Protein AF-A0A8T9BJY7-F1 (afdb_monomer_lite)

Secondary structure (DSSP, 8-state):
-TTTTTS----SSSGGGTTHHHHHHHHHHTSPP---TTS-HHHHHHHHHHHHHHHHHHGGG---STT--SS--TTHHHHHHHHHHHHHHHHHHT----TTHHHHTT-

InterPro domains:
  IPR001694 NADH:ubiquinone oxidoreductase, subunit 1/F420H2 oxidoreductase subunit H [PF00146] (1-92)
  IPR001694 NADH:ubiquinone oxidoreductase, subunit 1/F420H2 oxidoreductase subunit H [PTHR11432] (1-92)
  IPR018086 NADH:ubiquinone oxidoreductase, subunit 1, conserved site [PS00667] (17-32)

Sequence (107 aa):
MASMQRRLGPNIVGYYGLLQAFADALKLLLKEYISPTQANLALFFLGPIITLIFSLLGYLVVPYGPGLALSDFNLGILYMLAVSSLATYGSIAETNRPPFDLAEAID

Foldseek 3Di:
DQVVVVHQDDCPQPHRCPCVVVVVVVVVVPDDDDDDPQDDPVLQVQLVVLLVVLVVVLQQLDAPDDVRHNDDDPPSVVVNVVSVVSSLVSLVSNDPDPPVVVVVSVD

Radius of gyration: 18.95 Å; chains: 1; bounding box: 33×39×45 Å

Organism: NCBI:txid1316785

pLDDT: mean 78.93, std 11.58, range [40.72, 92.31]

Structure (mmCIF, N/CA/C/O backbone):
data_AF-A0A8T9BJY7-F1
#
_entry.id   AF-A0A8T9BJY7-F1
#
loop_
_atom_site.group_PDB
_atom_site.id
_atom_site.type_symbol
_atom_site.label_atom_id
_atom_site.label_alt_id
_atom_site.label_comp_id
_atom_site.label_asym_id
_atom_site.label_entity_id
_atom_site.label_seq_id
_atom_site.pdbx_PDB_ins_code
_atom_site.Cartn_x
_atom_site.Cartn_y
_atom_site.Cartn_z
_atom_site.occupancy
_atom_site.B_iso_or_equiv
_atom_site.auth_seq_id
_atom_site.auth_comp_id
_atom_site.auth_asym_id
_atom_site.auth_atom_id
_atom_site.pdbx_PDB_model_num
ATOM 1 N N . MET A 1 1 ? 10.208 -16.276 9.076 1.00 80.56 1 MET A N 1
ATOM 2 C CA . MET A 1 1 ? 9.958 -16.119 10.531 1.00 80.56 1 MET A CA 1
ATOM 3 C C . MET A 1 1 ? 9.701 -17.459 11.226 1.00 80.56 1 MET A C 1
ATOM 5 O O . MET A 1 1 ? 10.480 -17.821 12.094 1.00 80.56 1 MET A O 1
ATOM 9 N N . ALA A 1 2 ? 8.678 -18.233 10.840 1.00 82.75 2 ALA A N 1
ATOM 10 C CA . ALA A 1 2 ? 8.339 -19.500 11.510 1.00 82.75 2 ALA A CA 1
ATOM 11 C C . ALA A 1 2 ? 9.460 -20.567 11.466 1.00 82.75 2 ALA A C 1
ATOM 13 O O . ALA A 1 2 ? 9.782 -21.161 12.494 1.00 82.75 2 ALA A O 1
ATOM 14 N N . SER A 1 3 ? 10.132 -20.722 10.318 1.00 85.56 3 SER A N 1
ATOM 15 C CA . SER A 1 3 ? 11.259 -21.654 10.145 1.00 85.56 3 SER A CA 1
ATOM 16 C C . SER A 1 3 ? 12.446 -21.359 11.070 1.00 85.56 3 SER A C 1
ATOM 18 O O . SER A 1 3 ? 13.018 -22.281 11.643 1.00 85.56 3 SER A O 1
ATOM 20 N N . MET A 1 4 ? 12.771 -20.077 11.284 1.00 89.44 4 MET A N 1
ATOM 21 C CA . MET A 1 4 ? 13.831 -19.643 12.207 1.00 89.44 4 MET A CA 1
ATOM 22 C C . MET A 1 4 ? 13.509 -19.992 13.666 1.00 89.44 4 MET A C 1
ATOM 24 O O . MET A 1 4 ? 14.404 -20.300 14.443 1.00 89.44 4 MET A O 1
ATOM 28 N N . GLN A 1 5 ? 12.224 -20.001 14.027 1.00 91.12 5 GLN A N 1
ATOM 29 C CA . GLN A 1 5 ? 11.735 -20.341 15.367 1.00 91.12 5 GLN A CA 1
ATOM 30 C C . GLN A 1 5 ? 11.467 -21.848 15.542 1.00 91.12 5 GLN A C 1
ATOM 32 O O . GLN A 1 5 ? 10.892 -22.246 16.551 1.00 91.12 5 GLN A O 1
ATOM 37 N N . ARG A 1 6 ? 11.839 -22.688 14.560 1.00 87.06 6 ARG A N 1
ATOM 38 C CA . ARG A 1 6 ? 11.524 -24.129 14.517 1.00 87.06 6 ARG A CA 1
ATOM 39 C C . ARG A 1 6 ? 10.035 -24.450 14.738 1.00 87.06 6 ARG A C 1
ATOM 41 O O . ARG A 1 6 ? 9.705 -25.499 15.285 1.00 87.06 6 ARG A O 1
ATOM 48 N N . ARG A 1 7 ? 9.127 -23.576 14.289 1.00 89.19 7 ARG A N 1
ATOM 49 C CA . ARG A 1 7 ? 7.683 -23.861 14.243 1.00 89.19 7 ARG A CA 1
ATOM 50 C C . ARG A 1 7 ? 7.191 -23.889 12.805 1.00 89.19 7 ARG A C 1
ATOM 52 O O . ARG A 1 7 ? 7.719 -23.183 11.946 1.00 89.19 7 ARG A O 1
ATOM 59 N N . LEU A 1 8 ? 6.164 -24.691 12.541 1.00 81.12 8 LEU A N 1
ATOM 60 C CA . LEU A 1 8 ? 5.487 -24.623 11.252 1.00 81.12 8 LEU A CA 1
ATOM 61 C C . LEU A 1 8 ? 4.741 -23.289 11.144 1.00 81.12 8 LEU A C 1
ATOM 63 O O . LEU A 1 8 ? 4.134 -22.818 12.108 1.00 81.12 8 LEU A O 1
ATOM 67 N N . GLY A 1 9 ? 4.845 -22.661 9.972 1.00 84.44 9 GLY A N 1
ATOM 68 C CA . GLY A 1 9 ? 4.025 -21.506 9.621 1.00 84.44 9 GLY A CA 1
ATOM 69 C C . GLY A 1 9 ? 2.557 -21.906 9.433 1.00 84.44 9 GLY A C 1
ATOM 70 O O . GLY A 1 9 ? 2.205 -23.073 9.621 1.00 84.44 9 GLY A O 1
ATOM 71 N N . PRO A 1 10 ? 1.688 -20.957 9.058 1.00 83.12 10 PRO A N 1
ATOM 72 C CA . PRO A 1 10 ? 0.286 -21.250 8.780 1.00 83.12 10 PRO A CA 1
ATOM 73 C C . PRO A 1 10 ? 0.177 -22.397 7.765 1.00 83.12 10 PRO A C 1
ATOM 75 O O . PRO A 1 10 ? 0.674 -22.271 6.655 1.00 83.12 10 PRO A O 1
ATOM 78 N N . ASN A 1 11 ? -0.425 -23.524 8.153 1.00 83.81 11 ASN A N 1
ATOM 79 C CA . ASN A 1 11 ? -0.557 -24.718 7.297 1.00 83.81 11 ASN A CA 1
ATOM 80 C C . ASN A 1 11 ? -2.008 -25.227 7.204 1.00 83.81 11 ASN A C 1
ATOM 82 O O . ASN A 1 11 ? -2.265 -26.290 6.654 1.00 83.81 11 ASN A O 1
ATOM 86 N N . ILE A 1 12 ? -2.958 -24.494 7.795 1.00 81.38 12 ILE A N 1
ATOM 87 C CA . ILE A 1 12 ? -4.360 -24.923 7.931 1.00 81.38 12 ILE A CA 1
ATOM 88 C C . ILE A 1 12 ? -5.261 -24.204 6.916 1.00 81.38 12 ILE A C 1
ATOM 90 O O . ILE A 1 12 ? -6.223 -24.781 6.418 1.00 81.38 12 ILE A O 1
ATOM 94 N N . VAL A 1 13 ? -4.959 -22.945 6.582 1.00 77.12 13 VAL A N 1
ATOM 95 C CA . VAL A 1 13 ? -5.797 -22.137 5.688 1.00 77.12 13 VAL A CA 1
ATOM 96 C C . VAL A 1 13 ? -5.377 -22.348 4.228 1.00 77.12 13 VAL A C 1
ATOM 98 O O . VAL A 1 13 ? -4.496 -21.664 3.707 1.00 77.12 13 VAL A O 1
ATOM 101 N N . GLY A 1 14 ? -6.010 -23.320 3.566 1.00 81.19 14 GLY A N 1
ATOM 102 C CA . GLY A 1 14 ? -5.732 -23.701 2.174 1.00 81.19 14 GLY A CA 1
ATOM 103 C C . GLY A 1 14 ? -4.541 -24.654 2.009 1.00 81.19 14 GLY A C 1
ATOM 104 O O . GLY A 1 14 ? -3.985 -25.151 2.985 1.00 81.19 14 GLY A O 1
ATOM 105 N N . TYR A 1 15 ? -4.131 -24.907 0.761 1.00 81.06 15 TYR A N 1
ATOM 106 C CA . TYR A 1 15 ? -2.971 -25.757 0.462 1.00 81.06 15 TYR A CA 1
ATOM 107 C C . TYR A 1 15 ? -1.677 -25.059 0.912 1.00 81.06 15 TYR A C 1
ATOM 109 O O . TYR A 1 15 ? -1.358 -23.977 0.421 1.00 81.06 15 TYR A O 1
ATOM 117 N N . TYR A 1 16 ? -0.974 -25.642 1.891 1.00 81.00 16 TYR A N 1
ATOM 118 C CA . TYR A 1 16 ? 0.227 -25.080 2.534 1.00 81.00 16 TYR A CA 1
ATOM 119 C C . TYR A 1 16 ? 0.081 -23.652 3.094 1.00 81.00 16 TYR A C 1
ATOM 121 O O . TYR A 1 16 ? 1.061 -22.914 3.181 1.00 81.00 16 TYR A O 1
ATOM 129 N N . GLY A 1 17 ? -1.133 -23.230 3.466 1.00 83.31 17 GLY A N 1
ATOM 130 C CA . GLY A 1 17 ? -1.346 -21.896 4.041 1.00 83.31 17 GLY A CA 1
ATOM 131 C C . GLY A 1 17 ? -1.345 -20.736 3.042 1.00 83.31 17 GLY A C 1
ATOM 132 O O . GLY A 1 17 ? -1.375 -19.582 3.466 1.00 83.31 17 GLY A O 1
ATOM 133 N N . LEU A 1 18 ? -1.331 -20.998 1.729 1.00 85.25 18 LEU A N 1
ATOM 134 C CA . LEU A 1 18 ? -1.299 -19.946 0.698 1.00 85.25 18 LEU A CA 1
ATOM 135 C C . LEU A 1 18 ? -2.502 -18.994 0.771 1.00 85.25 18 LEU A C 1
ATOM 137 O O . LEU A 1 18 ? -2.392 -17.818 0.433 1.00 85.25 18 LEU A O 1
ATOM 141 N N . LEU A 1 19 ? -3.649 -19.484 1.247 1.00 89.31 19 LEU A N 1
ATOM 142 C CA . LEU A 1 19 ? -4.872 -18.688 1.354 1.00 89.31 19 LEU A CA 1
ATOM 143 C C . LEU A 1 19 ? -4.926 -17.833 2.629 1.00 89.31 19 LEU A C 1
ATOM 145 O O . LEU A 1 19 ? -5.890 -17.095 2.828 1.00 89.31 19 LEU A O 1
ATOM 149 N N . GLN A 1 20 ? -3.903 -17.892 3.486 1.00 90.12 20 GLN A N 1
ATOM 150 C CA . GLN A 1 20 ? -3.882 -17.177 4.762 1.00 90.12 20 GLN A CA 1
ATOM 151 C C . GLN A 1 20 ? -3.995 -15.654 4.596 1.00 90.12 20 GLN A C 1
ATOM 153 O O . GLN A 1 20 ? -4.720 -15.023 5.361 1.00 90.12 20 GLN A O 1
ATOM 158 N N . ALA A 1 21 ? -3.321 -15.069 3.598 1.00 88.44 21 ALA A N 1
ATOM 159 C CA . ALA A 1 21 ? -3.376 -13.626 3.341 1.00 88.44 21 ALA A CA 1
ATOM 160 C C . ALA A 1 21 ? -4.792 -13.168 2.952 1.00 88.44 21 ALA A C 1
ATOM 162 O O . ALA A 1 21 ? -5.282 -12.154 3.444 1.00 88.44 21 ALA A O 1
ATOM 163 N N . PHE A 1 22 ? -5.484 -13.959 2.127 1.00 88.62 22 PHE A N 1
ATOM 164 C CA . PHE A 1 22 ? -6.869 -13.687 1.742 1.00 88.62 22 PHE A CA 1
ATOM 165 C C . PHE A 1 22 ? -7.834 -13.851 2.918 1.00 88.62 22 PHE A C 1
ATOM 167 O O . PHE A 1 22 ? -8.742 -13.041 3.080 1.00 88.62 22 PHE A O 1
ATOM 174 N N . ALA A 1 23 ? -7.631 -14.870 3.757 1.00 90.12 23 ALA A N 1
ATOM 175 C CA . ALA A 1 23 ? -8.462 -15.093 4.934 1.00 90.12 23 ALA A CA 1
ATOM 176 C C . ALA A 1 23 ? -8.336 -13.961 5.965 1.00 90.12 23 ALA A C 1
ATOM 178 O O . ALA A 1 23 ? -9.339 -13.572 6.559 1.00 90.12 23 ALA A O 1
ATOM 179 N N . ASP A 1 24 ? -7.133 -13.414 6.163 1.00 90.19 24 ASP A N 1
ATOM 180 C CA . ASP A 1 24 ? -6.928 -12.286 7.075 1.00 90.19 24 ASP A CA 1
ATOM 181 C C . ASP A 1 24 ? -7.533 -10.989 6.517 1.00 90.19 24 ASP A C 1
ATOM 183 O O . ASP A 1 24 ? -8.270 -10.301 7.219 1.00 90.19 24 ASP A O 1
ATOM 187 N N . ALA A 1 25 ? -7.346 -10.714 5.221 1.00 90.25 25 ALA A N 1
ATOM 188 C CA . ALA A 1 25 ? -7.989 -9.578 4.560 1.00 90.25 25 ALA A CA 1
ATOM 189 C C . ALA A 1 25 ? -9.523 -9.651 4.658 1.00 90.25 25 ALA A C 1
ATOM 191 O O . ALA A 1 25 ? -10.172 -8.687 5.061 1.00 90.25 25 ALA A O 1
ATOM 192 N N . LEU A 1 26 ? -10.113 -10.813 4.360 1.00 92.31 26 LEU A N 1
ATOM 193 C CA . LEU A 1 26 ? -11.559 -11.024 4.452 1.00 92.31 26 LEU A CA 1
ATOM 194 C C . LEU A 1 26 ? -12.057 -10.875 5.895 1.00 92.31 26 LEU A C 1
ATOM 196 O O . LEU A 1 26 ? -13.096 -10.262 6.133 1.00 92.31 26 LEU A O 1
ATOM 200 N N . LYS A 1 27 ? -11.297 -11.376 6.873 1.00 90.50 27 LYS A N 1
ATOM 201 C CA . LYS A 1 27 ? -11.607 -11.205 8.295 1.00 90.50 27 LYS A CA 1
ATOM 202 C C . LYS A 1 27 ? -11.614 -9.731 8.707 1.00 90.50 27 LYS A C 1
ATOM 204 O O . LYS A 1 27 ? -12.485 -9.343 9.483 1.00 90.50 27 LYS A O 1
ATOM 209 N N . LEU A 1 28 ? -10.673 -8.926 8.214 1.00 89.75 28 LEU A N 1
ATOM 210 C CA . LEU A 1 28 ? -10.625 -7.488 8.492 1.00 89.75 28 LEU A CA 1
ATOM 211 C C . LEU A 1 28 ? -11.781 -6.734 7.825 1.00 89.75 28 LEU A C 1
ATOM 213 O O . LEU A 1 28 ? -12.342 -5.841 8.448 1.00 89.75 28 LEU A O 1
ATOM 217 N N . LEU A 1 29 ? -12.193 -7.126 6.616 1.00 88.06 29 LEU A N 1
ATOM 218 C CA . LEU A 1 29 ? -13.347 -6.525 5.931 1.00 88.06 29 LEU A CA 1
ATOM 219 C C . LEU A 1 29 ? -14.684 -6.825 6.623 1.00 88.06 29 LEU A C 1
ATOM 221 O O . LEU A 1 29 ? -15.587 -5.995 6.599 1.00 88.06 29 LEU A O 1
ATOM 225 N N . LEU A 1 30 ? -14.815 -8.004 7.237 1.00 92.12 30 LEU A N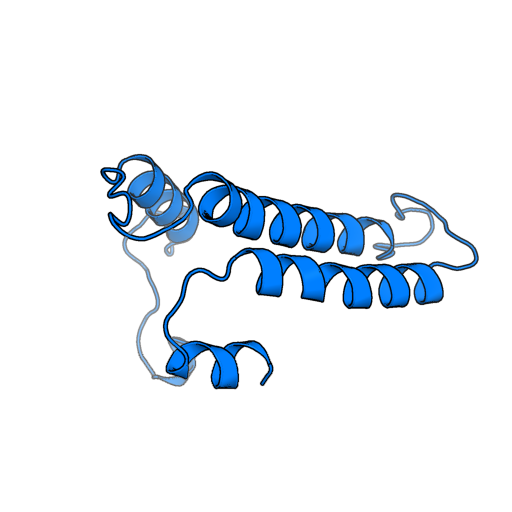 1
ATOM 226 C CA . LEU A 1 30 ? -16.006 -8.394 8.001 1.00 92.12 30 LEU A CA 1
ATOM 227 C C . LEU A 1 30 ? -16.013 -7.856 9.438 1.00 92.12 30 LEU A C 1
ATOM 229 O O . LEU A 1 30 ? -17.015 -7.993 10.141 1.00 92.12 30 LEU A O 1
ATOM 233 N N . LYS A 1 31 ? -14.892 -7.308 9.913 1.00 89.12 31 LYS A N 1
ATOM 234 C CA . LYS A 1 31 ? -14.766 -6.802 11.278 1.00 89.12 31 LYS A CA 1
ATOM 235 C C . LYS A 1 31 ? -15.615 -5.540 11.433 1.00 89.12 31 LYS A C 1
ATOM 237 O O . LYS A 1 31 ? -15.558 -4.640 10.602 1.00 89.12 31 LYS A O 1
ATOM 242 N N . GLU A 1 32 ? -16.362 -5.460 12.532 1.00 81.56 32 GLU A N 1
ATOM 243 C CA . GLU A 1 32 ? -17.103 -4.249 12.883 1.00 81.56 32 GLU A CA 1
ATOM 244 C C . GLU A 1 32 ? -16.162 -3.048 13.000 1.00 81.56 32 GLU A C 1
ATOM 246 O O . GLU A 1 32 ? -15.117 -3.104 13.659 1.00 81.56 32 GLU A O 1
ATOM 251 N N . TYR A 1 33 ? -16.554 -1.955 12.351 1.00 75.44 33 TYR A N 1
ATOM 252 C CA . TYR A 1 33 ? -15.831 -0.699 12.406 1.00 75.44 33 TYR A CA 1
ATOM 253 C C . TYR A 1 33 ? -16.097 -0.003 13.744 1.00 75.44 33 TYR A C 1
ATOM 255 O O . TYR A 1 33 ? -17.229 0.375 14.045 1.00 75.44 33 TYR A O 1
ATOM 263 N N . ILE A 1 34 ? -15.044 0.188 14.538 1.00 73.44 34 ILE A N 1
ATOM 264 C CA . ILE A 1 34 ? -15.102 0.918 15.805 1.00 73.44 34 ILE A CA 1
ATOM 265 C C . ILE A 1 34 ? -14.388 2.251 15.594 1.00 73.44 34 ILE A C 1
ATOM 267 O O . ILE A 1 34 ? -13.162 2.297 15.492 1.00 73.44 34 ILE A O 1
ATOM 271 N N . SER A 1 35 ? -15.155 3.339 15.510 1.00 67.44 35 SER A N 1
ATOM 272 C CA . SER A 1 35 ? -14.593 4.684 15.397 1.00 67.44 35 SER A CA 1
ATOM 273 C C . SER A 1 35 ? -14.050 5.176 16.743 1.00 67.44 35 SER A C 1
ATOM 275 O O . SER A 1 35 ? -14.774 5.107 17.741 1.00 67.44 35 SER A O 1
ATOM 277 N N . PRO A 1 36 ? -12.842 5.755 16.790 1.00 66.31 36 PRO A N 1
ATOM 278 C CA . PRO A 1 36 ? -12.353 6.447 17.979 1.00 66.31 36 PRO A CA 1
ATOM 279 C C . PRO A 1 36 ? -13.179 7.713 18.272 1.00 66.31 36 PRO A C 1
ATOM 281 O O . PRO A 1 36 ? -13.320 8.591 17.426 1.00 66.31 36 PRO A O 1
ATOM 284 N N . THR A 1 37 ? -13.695 7.836 19.498 1.00 61.53 37 THR A N 1
ATOM 285 C CA . THR A 1 37 ? -14.603 8.915 19.945 1.00 61.53 37 THR A CA 1
ATOM 286 C C . THR A 1 37 ? -13.948 10.298 20.071 1.00 61.53 37 THR A C 1
ATOM 288 O O . THR A 1 37 ? -14.649 11.292 20.219 1.00 61.53 37 THR A O 1
ATOM 291 N N . GLN A 1 38 ? -12.614 10.369 20.045 1.00 60.53 38 GLN A N 1
ATOM 292 C CA . GLN A 1 38 ? -11.811 11.583 20.272 1.00 60.53 38 GLN A CA 1
ATOM 293 C C . GLN A 1 38 ? -10.978 11.995 19.043 1.00 60.53 38 GLN A C 1
ATOM 295 O O . GLN A 1 38 ? -10.190 12.931 19.133 1.00 60.53 38 GLN A O 1
ATOM 300 N N . ALA A 1 39 ? -11.132 11.321 17.895 1.00 63.16 39 ALA A N 1
ATOM 301 C CA . ALA A 1 39 ? -10.316 11.587 16.712 1.00 63.16 39 ALA A CA 1
ATOM 302 C C . ALA A 1 39 ? -11.114 12.206 15.556 1.00 63.16 39 ALA A C 1
ATOM 304 O O . ALA A 1 39 ? -12.293 11.933 15.342 1.00 63.16 39 ALA A O 1
ATOM 305 N N . ASN A 1 40 ? -10.418 13.004 14.750 1.00 69.38 40 ASN A N 1
ATOM 306 C CA . ASN A 1 40 ? -10.879 13.464 13.450 1.00 69.38 40 ASN A CA 1
ATOM 307 C C . ASN A 1 40 ? -10.932 12.279 12.472 1.00 69.38 40 ASN A C 1
ATOM 309 O O . ASN A 1 40 ? -9.897 11.796 12.005 1.00 69.38 40 ASN A O 1
ATOM 313 N N . LEU A 1 41 ? -12.153 11.847 12.148 1.00 71.81 41 LEU A N 1
ATOM 314 C CA . LEU A 1 41 ? -12.420 10.718 11.255 1.00 71.81 41 LEU A CA 1
ATOM 315 C C . LEU A 1 41 ? -11.819 10.912 9.856 1.00 71.81 41 LEU A C 1
ATOM 317 O O . LEU A 1 41 ? -11.370 9.940 9.256 1.00 71.81 41 LEU A O 1
ATOM 321 N N . ALA A 1 42 ? -11.762 12.145 9.341 1.00 75.12 42 ALA A N 1
ATOM 322 C CA . ALA A 1 42 ? -11.254 12.400 7.994 1.00 75.12 42 ALA A CA 1
ATOM 323 C C . ALA A 1 42 ? -9.755 12.081 7.876 1.00 75.12 42 ALA A C 1
ATOM 325 O O . ALA A 1 42 ? -9.339 11.413 6.935 1.00 75.12 42 ALA A O 1
ATOM 326 N N . LEU A 1 43 ? -8.953 12.509 8.854 1.00 73.81 43 LEU A N 1
ATOM 327 C CA . LEU A 1 43 ? -7.507 12.257 8.877 1.00 73.81 43 LEU A CA 1
ATOM 328 C C . LEU A 1 43 ? -7.190 10.778 9.135 1.00 73.81 43 LEU A C 1
ATOM 330 O O . LEU A 1 43 ? -6.306 10.217 8.495 1.00 73.81 43 LEU A O 1
ATOM 334 N N . PHE A 1 44 ? -7.978 10.125 9.995 1.00 75.69 44 PHE A N 1
ATOM 335 C CA . PHE A 1 44 ? -7.827 8.701 10.295 1.00 75.69 44 PHE A CA 1
ATOM 336 C C . PHE A 1 44 ? -8.023 7.804 9.061 1.00 75.69 44 PHE A C 1
ATOM 338 O O . PHE A 1 44 ? -7.300 6.827 8.894 1.00 75.69 44 PHE A O 1
ATOM 345 N N . PHE A 1 45 ? -8.969 8.137 8.178 1.00 79.06 45 PHE A N 1
ATOM 346 C CA . PHE A 1 45 ? -9.159 7.399 6.925 1.00 79.06 45 PHE A CA 1
ATOM 347 C C . PHE A 1 45 ? -8.182 7.821 5.824 1.00 79.06 45 PHE A C 1
ATOM 349 O O . PHE A 1 45 ? -7.744 6.976 5.046 1.00 79.06 45 PHE A O 1
ATOM 356 N N . LEU A 1 46 ? -7.834 9.109 5.741 1.00 81.44 46 LEU A N 1
ATOM 357 C CA . LEU A 1 46 ? -6.932 9.606 4.701 1.00 81.44 46 LEU A CA 1
ATOM 358 C C . LEU A 1 46 ? -5.484 9.155 4.898 1.00 81.44 46 LEU A C 1
ATOM 360 O O . LEU A 1 46 ? -4.825 8.877 3.899 1.00 81.44 46 LEU A O 1
ATOM 364 N N . GLY A 1 47 ? -4.998 9.037 6.137 1.00 82.06 47 GLY A N 1
ATOM 365 C CA . GLY A 1 47 ? -3.625 8.600 6.424 1.00 82.06 47 GLY A CA 1
ATOM 366 C C . GLY A 1 47 ? -3.250 7.290 5.710 1.00 82.06 47 GLY A C 1
ATOM 367 O O . GLY A 1 47 ? -2.373 7.311 4.840 1.00 82.06 47 GLY A O 1
ATOM 368 N N . PRO A 1 48 ? -3.968 6.177 5.963 1.00 83.88 48 PRO A N 1
ATOM 369 C CA . PRO A 1 48 ? -3.702 4.887 5.321 1.00 83.88 48 PRO A CA 1
ATOM 370 C C . PRO A 1 48 ? -3.879 4.891 3.795 1.00 83.88 48 PRO A C 1
ATOM 372 O O . PRO A 1 48 ? -3.222 4.130 3.087 1.00 83.88 48 PRO A O 1
ATOM 375 N N . ILE A 1 49 ? -4.764 5.740 3.260 1.00 87.56 49 ILE A N 1
ATOM 376 C CA . ILE A 1 49 ? -4.974 5.861 1.809 1.00 87.56 49 ILE A CA 1
ATOM 377 C C . ILE A 1 49 ? -3.758 6.523 1.154 1.00 87.56 49 ILE A C 1
ATOM 379 O O . ILE A 1 49 ? -3.268 6.051 0.128 1.00 87.56 49 ILE A O 1
ATOM 383 N N . ILE A 1 50 ? -3.259 7.607 1.749 1.00 87.12 50 ILE A N 1
ATOM 384 C CA . ILE A 1 5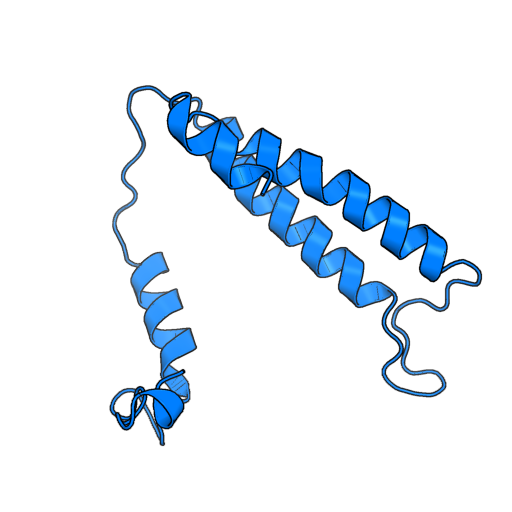0 ? -2.131 8.373 1.214 1.00 87.12 50 ILE A CA 1
ATOM 385 C C . ILE A 1 50 ? -0.856 7.520 1.214 1.00 87.12 50 ILE A C 1
ATOM 387 O O . ILE A 1 50 ? -0.159 7.465 0.198 1.00 87.12 50 ILE A O 1
ATOM 391 N N . THR A 1 51 ? -0.567 6.807 2.307 1.00 87.12 51 THR A N 1
ATOM 392 C CA . THR A 1 51 ? 0.617 5.932 2.397 1.00 87.12 51 THR A CA 1
ATOM 393 C C . THR A 1 51 ? 0.574 4.796 1.372 1.00 87.12 51 THR A C 1
ATOM 395 O O . THR A 1 51 ? 1.584 4.508 0.723 1.00 87.12 51 THR A O 1
ATOM 398 N N . LEU A 1 52 ? -0.602 4.203 1.148 1.00 89.44 52 LEU A N 1
ATOM 399 C CA . LEU A 1 52 ? -0.796 3.155 0.148 1.00 89.44 52 LEU A CA 1
ATOM 400 C C . LEU A 1 52 ? -0.584 3.670 -1.285 1.00 89.44 52 LEU A C 1
ATOM 402 O O . LEU A 1 52 ? 0.084 3.003 -2.078 1.00 89.44 52 LEU A O 1
ATOM 406 N N . ILE A 1 53 ? -1.087 4.865 -1.616 1.00 90.94 53 ILE A N 1
ATOM 407 C CA . ILE A 1 53 ? -0.887 5.478 -2.940 1.00 90.94 53 ILE A CA 1
ATOM 408 C C . ILE A 1 53 ? 0.604 5.705 -3.214 1.00 90.94 53 ILE A C 1
ATOM 410 O O . ILE A 1 53 ? 1.090 5.316 -4.276 1.00 90.94 53 ILE A O 1
ATOM 414 N N . PHE A 1 54 ? 1.351 6.281 -2.267 1.00 89.25 54 PHE A N 1
ATOM 415 C CA . PHE A 1 54 ? 2.786 6.521 -2.457 1.00 89.25 54 PHE A CA 1
ATOM 416 C C . PHE A 1 54 ? 3.597 5.225 -2.577 1.00 89.25 54 PHE A C 1
ATOM 418 O O . PHE A 1 54 ? 4.520 5.159 -3.391 1.00 89.25 54 PHE A O 1
ATOM 425 N N . SER A 1 55 ? 3.226 4.174 -1.839 1.00 88.31 55 SER A N 1
ATOM 426 C CA . SER A 1 55 ? 3.853 2.854 -1.982 1.00 88.31 55 SER A CA 1
ATOM 427 C C . SER A 1 55 ? 3.649 2.274 -3.389 1.00 88.31 55 SER A C 1
ATOM 429 O O . SER A 1 55 ? 4.604 1.798 -4.005 1.00 88.31 55 SER A O 1
ATOM 431 N N . LEU A 1 56 ? 2.435 2.381 -3.939 1.00 89.38 56 LEU A N 1
ATOM 432 C CA . LEU A 1 56 ? 2.124 1.923 -5.298 1.00 89.38 56 LEU A CA 1
ATOM 433 C C . LEU A 1 56 ? 2.833 2.750 -6.379 1.00 89.38 56 LEU A C 1
ATOM 435 O O . LEU A 1 56 ? 3.307 2.184 -7.363 1.00 89.38 56 LEU A O 1
ATOM 439 N N . LEU A 1 57 ? 2.955 4.067 -6.190 1.00 88.94 57 LEU A N 1
ATOM 440 C CA . LEU A 1 57 ? 3.700 4.943 -7.100 1.00 88.94 57 LEU A CA 1
ATOM 441 C C . LEU A 1 57 ? 5.187 4.571 -7.179 1.00 88.94 57 LEU A C 1
ATOM 443 O O . LEU A 1 57 ? 5.778 4.656 -8.254 1.00 88.94 57 LEU A O 1
ATOM 447 N N . GLY A 1 58 ? 5.785 4.090 -6.085 1.00 86.44 58 GLY A N 1
ATOM 448 C CA . GLY A 1 58 ? 7.169 3.608 -6.090 1.00 86.44 58 GLY A CA 1
ATOM 449 C C . GLY A 1 58 ? 7.406 2.437 -7.057 1.00 86.44 58 GLY A C 1
ATOM 450 O O . GLY A 1 58 ? 8.439 2.380 -7.723 1.00 86.44 58 GLY A O 1
ATOM 451 N N . TYR A 1 59 ? 6.433 1.536 -7.219 1.00 85.75 59 TYR A N 1
ATOM 452 C CA . TYR A 1 59 ? 6.558 0.393 -8.136 1.00 85.75 59 TYR A CA 1
ATOM 453 C C . TYR A 1 59 ? 6.613 0.784 -9.617 1.00 85.75 59 TYR A C 1
ATOM 455 O O . TYR A 1 59 ? 7.073 -0.004 -10.439 1.00 85.75 59 TYR A O 1
ATOM 463 N N . LEU A 1 60 ? 6.195 2.000 -9.970 1.00 84.06 60 LEU A N 1
ATOM 464 C CA . LEU A 1 60 ? 6.124 2.458 -11.356 1.00 84.06 60 LEU A CA 1
ATOM 465 C C . LEU A 1 60 ? 7.507 2.593 -12.023 1.00 84.06 60 LEU A C 1
ATOM 467 O O . LEU A 1 60 ? 7.609 2.515 -13.246 1.00 84.06 60 LEU A O 1
ATOM 471 N N . VAL A 1 61 ? 8.564 2.769 -11.225 1.00 83.88 61 VAL A N 1
ATOM 472 C CA . VAL A 1 61 ? 9.936 3.010 -11.706 1.00 83.88 61 VAL A CA 1
ATOM 473 C C . VAL A 1 61 ? 10.799 1.754 -11.743 1.00 83.88 61 VAL A C 1
ATOM 475 O O . VAL A 1 61 ? 11.846 1.750 -12.386 1.00 83.88 61 VAL A O 1
ATOM 478 N N . VAL A 1 62 ? 10.395 0.678 -11.068 1.00 84.06 62 VAL A N 1
ATOM 479 C CA . VAL A 1 62 ? 11.227 -0.525 -10.960 1.00 84.06 62 VAL A CA 1
ATOM 480 C C . VAL A 1 62 ? 11.242 -1.271 -12.304 1.00 84.06 62 VAL A C 1
ATOM 482 O O . VAL A 1 62 ? 10.185 -1.706 -12.763 1.00 84.06 62 VAL A O 1
ATOM 485 N N . PRO A 1 63 ? 12.414 -1.458 -12.946 1.00 83.94 63 PRO A N 1
ATOM 486 C CA . PRO A 1 63 ? 12.495 -2.209 -14.190 1.00 83.94 63 PRO A CA 1
ATOM 487 C C . PRO A 1 63 ? 12.489 -3.716 -13.902 1.00 83.94 63 PRO A C 1
ATOM 489 O O . PRO A 1 63 ? 13.354 -4.223 -13.188 1.00 83.94 63 PRO A O 1
ATOM 492 N N . TYR A 1 64 ? 11.549 -4.454 -14.497 1.00 84.75 64 TYR A N 1
ATOM 493 C CA . TYR A 1 64 ? 11.487 -5.921 -14.379 1.00 84.75 64 TYR A CA 1
ATOM 494 C C . TYR A 1 64 ? 12.257 -6.651 -15.494 1.00 84.75 64 TYR A C 1
ATOM 496 O O . TYR A 1 64 ? 12.422 -7.869 -15.453 1.00 84.75 64 TYR A O 1
ATOM 504 N N . GLY A 1 65 ? 12.740 -5.907 -16.491 1.00 82.19 65 GLY A N 1
ATOM 505 C CA . GLY A 1 65 ? 13.492 -6.401 -17.641 1.00 82.19 65 GLY A CA 1
ATOM 506 C C . GLY A 1 65 ? 13.642 -5.322 -18.721 1.00 82.19 65 GLY A C 1
ATOM 507 O O . GLY A 1 65 ? 13.063 -4.241 -18.589 1.00 82.19 65 GLY A O 1
ATOM 508 N N . PRO A 1 66 ? 14.408 -5.585 -19.794 1.00 77.12 66 PRO A N 1
ATOM 509 C CA . PRO A 1 66 ? 14.570 -4.637 -20.895 1.00 77.12 66 PRO A CA 1
ATOM 510 C C . PRO A 1 66 ? 13.213 -4.362 -21.562 1.00 77.12 66 PRO A C 1
ATOM 512 O O . PRO A 1 66 ? 12.583 -5.275 -22.090 1.00 77.12 66 PRO A O 1
ATOM 515 N N . GLY A 1 67 ? 12.743 -3.113 -21.496 1.00 75.75 67 GLY A N 1
ATOM 516 C CA . GLY A 1 67 ? 11.427 -2.703 -22.007 1.00 75.75 67 GLY A CA 1
ATOM 517 C C . GLY A 1 67 ? 10.226 -3.112 -21.139 1.00 75.75 67 GLY A C 1
ATOM 518 O O . GLY A 1 67 ? 9.092 -2.828 -21.509 1.00 75.75 67 GLY A O 1
ATOM 519 N N . LEU A 1 68 ? 10.450 -3.745 -19.982 1.00 76.94 68 LEU A N 1
ATOM 520 C CA . LEU A 1 68 ? 9.413 -4.127 -19.011 1.00 76.94 68 LEU A CA 1
ATOM 521 C C . LEU A 1 68 ? 9.365 -3.141 -17.833 1.00 76.94 68 LEU A C 1
ATOM 523 O O . LEU A 1 68 ? 9.317 -3.541 -16.668 1.00 76.94 68 LEU A O 1
ATOM 527 N N . ALA A 1 69 ? 9.419 -1.847 -18.143 1.00 74.25 69 ALA A N 1
ATOM 528 C CA . ALA A 1 69 ? 9.159 -0.769 -17.196 1.00 74.25 69 ALA A CA 1
ATOM 529 C C . ALA A 1 69 ? 7.792 -0.151 -17.516 1.00 74.25 69 ALA A C 1
ATOM 531 O O . ALA A 1 69 ? 7.474 0.085 -18.680 1.00 74.25 69 ALA A O 1
ATOM 532 N N . LEU A 1 70 ? 6.980 0.103 -16.486 1.00 70.50 70 LEU A N 1
ATOM 533 C CA . LEU A 1 70 ? 5.670 0.752 -16.640 1.00 70.50 70 LEU A CA 1
ATOM 534 C C . LEU A 1 70 ? 5.806 2.190 -17.157 1.00 70.50 70 LEU A C 1
ATOM 536 O O . LEU A 1 70 ? 4.964 2.652 -17.922 1.00 70.50 70 LEU A O 1
ATOM 540 N N . SER A 1 71 ? 6.872 2.884 -16.755 1.00 71.88 71 SER A N 1
ATOM 541 C CA . SER A 1 71 ? 7.234 4.198 -17.271 1.00 71.88 71 SER A CA 1
ATOM 542 C C . SER A 1 71 ? 8.751 4.330 -17.310 1.00 71.88 71 SER A C 1
ATOM 544 O O . SER A 1 71 ? 9.415 4.274 -16.274 1.00 71.88 71 SER A O 1
ATOM 546 N N . ASP A 1 72 ? 9.301 4.497 -18.509 1.00 71.00 72 ASP A N 1
ATOM 547 C CA . ASP A 1 72 ? 10.735 4.684 -18.708 1.00 71.00 72 ASP A CA 1
ATOM 548 C C . ASP A 1 72 ? 11.099 6.154 -18.452 1.00 71.00 72 ASP A C 1
ATOM 550 O O . ASP A 1 72 ? 11.008 7.021 -19.325 1.00 71.00 72 ASP A O 1
ATOM 554 N N . PHE A 1 73 ? 11.412 6.468 -17.195 1.00 74.19 73 PHE A N 1
ATOM 555 C CA . PHE A 1 73 ? 11.871 7.797 -16.819 1.00 74.19 73 PHE A CA 1
ATOM 556 C C . PHE A 1 73 ? 13.390 7.879 -16.910 1.00 74.19 73 PHE A C 1
ATOM 558 O O . PHE A 1 73 ? 14.101 7.252 -16.126 1.00 74.19 73 PHE A O 1
ATOM 565 N N . ASN A 1 74 ? 13.882 8.811 -17.730 1.00 81.56 74 ASN A N 1
ATOM 566 C CA . ASN A 1 74 ? 15.301 9.190 -17.742 1.00 81.56 74 ASN A CA 1
ATOM 567 C C . ASN A 1 74 ? 15.829 9.583 -16.343 1.00 81.56 74 ASN A C 1
ATOM 569 O O . ASN A 1 74 ? 17.018 9.461 -16.072 1.00 81.56 74 ASN A O 1
ATOM 573 N N . LEU A 1 75 ? 14.946 10.047 -15.446 1.00 84.88 75 LEU A N 1
ATOM 574 C CA . LEU A 1 75 ? 15.252 10.447 -14.067 1.00 84.88 75 LEU A CA 1
ATOM 575 C C . LEU A 1 75 ? 14.544 9.565 -13.017 1.00 84.88 75 LEU A C 1
ATOM 577 O O . LEU A 1 75 ? 14.107 10.065 -11.979 1.00 84.88 75 LEU A O 1
ATOM 581 N N . GLY A 1 76 ? 14.426 8.255 -13.258 1.00 83.88 76 GLY A N 1
ATOM 582 C CA . GLY A 1 76 ? 13.732 7.331 -12.345 1.00 83.88 76 GLY A CA 1
ATOM 583 C C . GLY A 1 76 ? 14.245 7.361 -10.895 1.00 83.88 76 GLY A C 1
ATOM 584 O O . GLY A 1 76 ? 13.457 7.349 -9.952 1.00 83.88 76 GLY A O 1
ATOM 585 N N . ILE A 1 77 ? 15.558 7.498 -10.692 1.00 86.44 77 ILE A N 1
ATOM 586 C CA . ILE A 1 77 ? 16.158 7.564 -9.346 1.00 86.44 77 ILE A CA 1
ATOM 587 C C . ILE A 1 77 ? 15.712 8.826 -8.589 1.00 86.44 77 ILE A C 1
ATOM 589 O O . ILE A 1 77 ? 15.382 8.750 -7.406 1.00 86.44 77 ILE A O 1
ATOM 593 N N . LEU A 1 78 ? 15.653 9.980 -9.265 1.00 90.12 78 LEU A N 1
ATOM 594 C CA . LEU A 1 78 ? 15.177 11.227 -8.653 1.00 90.12 78 LEU A CA 1
ATOM 595 C C . LEU A 1 78 ? 13.687 11.148 -8.314 1.00 90.12 78 LEU A C 1
ATOM 597 O O . LEU A 1 78 ? 13.276 11.645 -7.269 1.00 90.12 78 LEU A O 1
ATOM 601 N N . TYR A 1 79 ? 12.890 10.488 -9.159 1.00 89.19 79 TYR A N 1
ATOM 6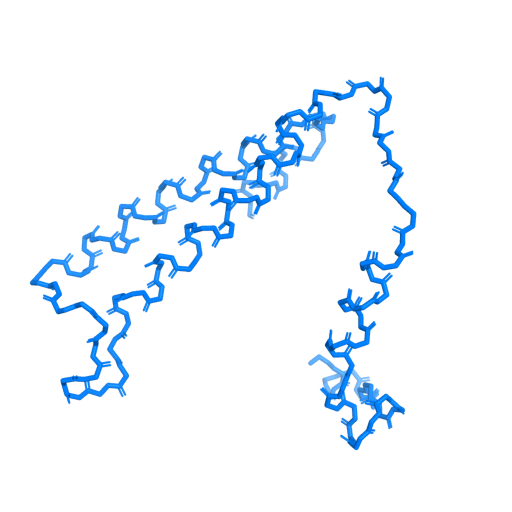02 C CA . TYR A 1 79 ? 11.482 10.235 -8.866 1.00 89.19 79 TYR A CA 1
ATOM 603 C C . TYR A 1 79 ? 11.312 9.374 -7.609 1.00 89.19 79 TYR A C 1
ATOM 605 O O . TYR A 1 79 ? 10.545 9.745 -6.725 1.00 89.19 79 TYR A O 1
ATOM 613 N N . MET A 1 80 ? 12.061 8.273 -7.487 1.00 88.69 80 MET A N 1
ATOM 614 C CA . MET A 1 80 ? 12.015 7.414 -6.297 1.00 88.69 80 MET A CA 1
ATOM 615 C C . MET A 1 80 ? 12.368 8.176 -5.014 1.00 88.69 80 MET A C 1
ATOM 617 O O . MET A 1 80 ? 11.705 7.995 -3.995 1.00 88.69 80 MET A O 1
ATOM 621 N N . LEU A 1 81 ? 13.363 9.066 -5.072 1.00 90.12 81 LEU A N 1
ATOM 622 C CA . LEU A 1 81 ? 13.753 9.90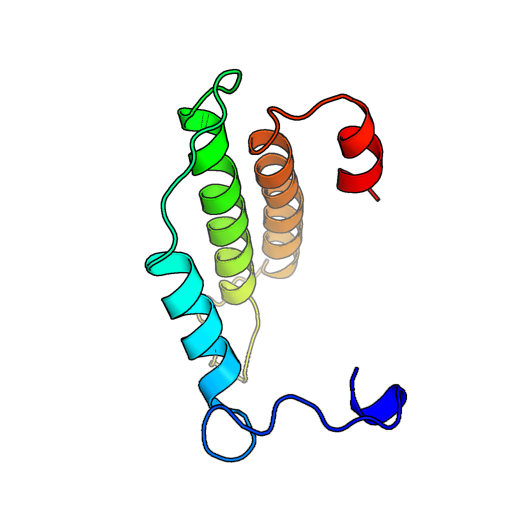9 -3.939 1.00 90.12 81 LEU A CA 1
ATOM 623 C C . LEU A 1 81 ? 12.694 10.974 -3.594 1.00 90.12 81 LEU A C 1
ATOM 625 O O . LEU A 1 81 ? 12.465 11.272 -2.424 1.00 90.12 81 LEU A O 1
ATOM 629 N N . ALA A 1 82 ? 12.025 11.545 -4.596 1.00 89.81 82 ALA A N 1
ATOM 630 C CA . ALA A 1 82 ? 10.940 12.496 -4.367 1.00 89.81 82 ALA A CA 1
ATOM 631 C C . ALA A 1 82 ? 9.702 11.811 -3.760 1.00 89.81 82 ALA A C 1
ATOM 633 O O . ALA A 1 82 ? 9.107 12.327 -2.813 1.00 89.81 82 ALA A O 1
ATOM 634 N N . VAL A 1 83 ? 9.335 10.631 -4.270 1.00 90.44 83 VAL A N 1
ATOM 635 C CA . VAL A 1 83 ? 8.190 9.848 -3.783 1.00 90.44 83 VAL A CA 1
ATOM 636 C C . VAL A 1 83 ? 8.420 9.345 -2.360 1.00 90.44 83 VAL A C 1
ATOM 638 O O . VAL A 1 83 ? 7.497 9.413 -1.550 1.00 90.44 83 VAL A O 1
ATOM 641 N N . SER A 1 84 ? 9.634 8.902 -2.017 1.00 87.00 84 SER A N 1
ATOM 642 C CA . SER A 1 84 ? 9.945 8.467 -0.650 1.00 87.00 84 SER A CA 1
ATOM 643 C C . SER A 1 84 ? 9.853 9.611 0.362 1.00 87.00 84 SER A C 1
ATOM 645 O O . SER A 1 84 ? 9.291 9.422 1.438 1.00 87.00 84 SER A O 1
ATOM 647 N N . SER A 1 85 ? 10.314 10.814 -0.000 1.00 87.62 85 SER A N 1
ATOM 648 C CA . SER A 1 85 ? 10.149 12.014 0.829 1.00 87.62 85 SER A CA 1
ATOM 649 C C . SER A 1 85 ? 8.668 12.342 1.046 1.00 87.62 85 SER A C 1
ATOM 651 O O . SER A 1 85 ? 8.234 12.563 2.176 1.00 87.62 85 SER A O 1
ATOM 653 N N . LEU A 1 86 ? 7.854 12.277 -0.011 1.00 86.62 86 LEU A N 1
ATOM 654 C CA . LEU A 1 86 ? 6.421 12.556 0.081 1.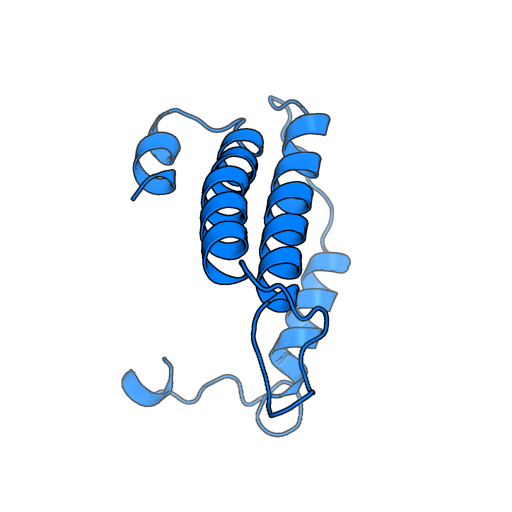00 86.62 86 LEU A CA 1
ATOM 655 C C . LEU A 1 86 ? 5.638 11.505 0.883 1.00 86.62 86 LEU A C 1
ATOM 657 O O . LEU A 1 86 ? 4.675 11.854 1.567 1.00 86.62 86 LEU A O 1
ATOM 661 N N . ALA A 1 87 ? 6.065 10.241 0.850 1.00 85.69 87 ALA A N 1
ATOM 662 C CA . ALA A 1 87 ? 5.431 9.157 1.598 1.00 85.69 87 ALA A CA 1
ATOM 663 C C . ALA A 1 87 ? 5.422 9.405 3.120 1.00 85.69 87 ALA A C 1
ATOM 665 O O . ALA A 1 87 ? 4.467 9.012 3.793 1.00 85.69 87 ALA A O 1
ATOM 666 N N . THR A 1 88 ? 6.426 10.115 3.651 1.00 82.94 88 THR A N 1
ATOM 667 C CA . THR A 1 88 ? 6.513 10.476 5.081 1.00 82.94 88 THR A CA 1
ATOM 668 C C . THR A 1 88 ? 5.391 11.413 5.536 1.00 82.94 88 THR A C 1
ATOM 670 O O . THR A 1 88 ? 4.948 11.351 6.679 1.00 82.94 88 THR A O 1
ATOM 673 N N . TYR A 1 89 ? 4.837 12.241 4.644 1.00 80.88 89 TYR A N 1
ATOM 674 C CA . TYR A 1 89 ? 3.673 13.061 4.992 1.00 80.88 89 TYR A CA 1
ATOM 675 C C . TYR A 1 89 ? 2.410 12.219 5.181 1.00 80.88 89 TYR A C 1
ATOM 677 O O . TYR A 1 89 ? 1.540 12.591 5.968 1.00 80.88 89 TYR A O 1
ATOM 685 N N . GLY A 1 90 ? 2.311 11.075 4.495 1.00 76.12 90 GLY A N 1
ATOM 686 C CA . GLY A 1 90 ? 1.209 10.133 4.671 1.00 76.12 90 GLY A CA 1
ATOM 687 C C . GLY A 1 90 ? 1.183 9.517 6.070 1.00 76.12 90 GLY A C 1
ATOM 688 O O . GLY A 1 90 ? 0.114 9.444 6.672 1.00 76.12 90 GLY A O 1
ATOM 689 N N . SER A 1 91 ? 2.346 9.138 6.615 1.00 72.56 91 SER A N 1
ATOM 690 C CA . SER A 1 91 ? 2.433 8.592 7.979 1.00 72.56 91 SER A CA 1
ATOM 691 C C . SER A 1 91 ? 2.120 9.653 9.037 1.00 72.56 91 SER A C 1
ATOM 693 O O . SER A 1 91 ? 1.425 9.370 10.010 1.00 72.56 91 SER A O 1
ATOM 695 N N . ILE A 1 92 ? 2.533 10.903 8.813 1.00 75.75 92 ILE A N 1
ATOM 696 C CA . ILE A 1 92 ? 2.191 12.022 9.702 1.00 75.75 92 ILE A CA 1
ATOM 697 C C . ILE A 1 92 ? 0.679 12.298 9.676 1.00 75.75 92 ILE A C 1
ATOM 699 O O . ILE A 1 92 ? 0.077 12.507 10.730 1.00 75.75 92 ILE A O 1
ATOM 703 N N . ALA A 1 93 ? 0.042 12.258 8.501 1.00 72.06 93 ALA A N 1
ATOM 704 C CA . ALA A 1 93 ? -1.389 12.530 8.343 1.00 72.06 93 ALA A CA 1
ATOM 705 C C . ALA A 1 93 ? -2.304 11.516 9.059 1.00 72.06 93 ALA A C 1
ATOM 707 O O . ALA A 1 93 ? -3.442 11.853 9.384 1.00 72.06 93 ALA A O 1
ATOM 708 N N . GLU A 1 94 ? -1.813 10.309 9.360 1.00 67.44 94 GLU A N 1
ATOM 709 C CA . GLU A 1 94 ? -2.520 9.301 10.166 1.00 67.44 94 GLU A CA 1
ATOM 710 C C . GLU A 1 94 ? -2.677 9.720 11.647 1.00 67.44 94 GLU A C 1
ATOM 712 O O . GLU A 1 94 ? -3.429 9.110 12.414 1.00 67.44 94 GLU A O 1
ATOM 717 N N . THR A 1 95 ? -1.985 10.779 12.080 1.00 63.19 95 THR A N 1
ATOM 718 C CA . THR A 1 95 ? -1.820 11.097 13.499 1.00 63.19 95 THR A CA 1
ATOM 719 C C . THR A 1 95 ? -3.045 11.774 14.105 1.00 63.19 95 THR A C 1
ATOM 721 O O . THR A 1 95 ? -3.283 12.972 13.963 1.00 63.19 95 THR A O 1
ATOM 724 N N . ASN A 1 96 ? -3.766 10.990 14.903 1.00 56.75 96 ASN A N 1
ATOM 725 C CA . ASN A 1 96 ? -4.569 11.466 16.029 1.00 56.75 96 ASN A CA 1
ATOM 726 C C . ASN A 1 96 ? -4.227 10.671 17.309 1.00 56.75 96 ASN A C 1
ATOM 728 O O . ASN A 1 96 ? -5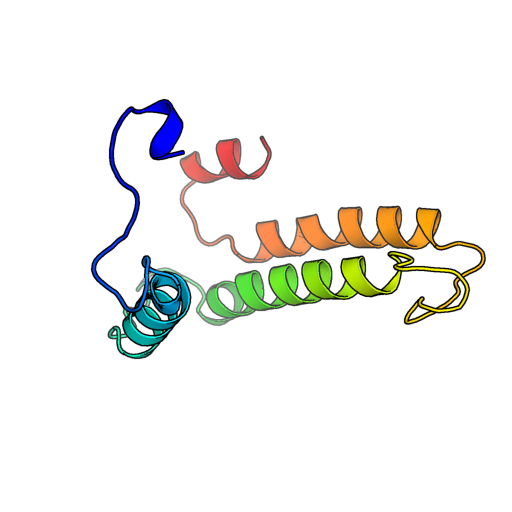.110 10.207 18.029 1.00 56.75 96 ASN A O 1
ATOM 732 N N . ARG A 1 97 ? -2.926 10.415 17.525 1.00 58.66 97 ARG A N 1
ATOM 733 C CA . ARG A 1 97 ? -2.391 9.515 18.563 1.00 58.66 97 ARG A CA 1
ATOM 734 C C . ARG A 1 97 ? -1.729 10.287 19.723 1.00 58.66 97 ARG A C 1
ATOM 736 O O . ARG A 1 97 ? -1.232 11.392 19.502 1.00 58.66 97 ARG A O 1
ATOM 743 N N . PRO A 1 98 ? -1.730 9.736 20.956 1.00 53.03 98 PRO A N 1
ATOM 744 C CA . PRO A 1 98 ? -1.030 10.313 22.108 1.00 53.03 98 PRO A CA 1
ATOM 745 C C . PRO A 1 98 ? 0.497 10.380 21.886 1.00 53.03 98 PRO A C 1
ATOM 747 O O . PRO A 1 98 ? 1.036 9.613 21.092 1.00 53.03 98 PRO A O 1
ATOM 750 N N . PRO A 1 99 ? 1.221 11.257 22.611 1.00 54.56 99 PRO A N 1
ATOM 751 C CA . PRO A 1 99 ? 2.605 11.640 22.299 1.00 54.56 99 PRO A CA 1
ATOM 752 C C . PRO A 1 99 ? 3.660 10.522 22.380 1.00 54.56 99 PRO A C 1
ATOM 754 O O . PRO A 1 99 ? 4.789 10.737 21.957 1.00 54.56 99 PRO A O 1
ATOM 757 N N . PHE A 1 100 ? 3.319 9.345 22.910 1.00 57.59 100 PHE A N 1
ATOM 758 C CA . PHE A 1 100 ? 4.230 8.203 23.021 1.00 57.59 100 PHE A CA 1
ATOM 759 C C . PHE A 1 100 ? 4.479 7.506 21.669 1.00 57.59 100 PHE A C 1
ATOM 761 O O . PHE A 1 100 ? 5.618 7.172 21.368 1.00 57.59 100 PHE A O 1
ATOM 768 N N . ASP A 1 101 ? 3.460 7.403 20.809 1.00 57.88 101 ASP A N 1
ATOM 769 C CA . ASP A 1 101 ? 3.578 6.772 19.479 1.00 57.88 101 ASP A CA 1
ATOM 770 C C . ASP A 1 101 ? 4.328 7.659 18.461 1.00 57.88 101 ASP A C 1
ATOM 772 O O . ASP A 1 101 ? 4.663 7.223 17.361 1.00 57.88 101 ASP A O 1
ATOM 776 N N . LEU A 1 102 ? 4.589 8.925 18.814 1.00 56.50 102 LEU A N 1
ATOM 777 C CA . LEU A 1 102 ? 5.275 9.894 17.953 1.00 56.50 102 LEU A CA 1
ATOM 778 C C . LEU A 1 102 ? 6.777 9.642 17.857 1.00 56.50 102 LEU A C 1
ATOM 780 O O . LEU A 1 102 ? 7.381 10.054 16.876 1.00 56.50 102 LEU A O 1
ATOM 784 N N . ALA A 1 103 ? 7.379 9.016 18.869 1.00 53.38 103 ALA A N 1
ATOM 785 C CA . ALA A 1 103 ? 8.801 8.692 18.843 1.00 53.38 103 ALA A CA 1
ATOM 786 C C . ALA A 1 103 ? 9.078 7.485 17.932 1.00 53.38 103 ALA A C 1
ATOM 788 O O . ALA A 1 103 ? 10.058 7.484 17.205 1.00 53.38 103 ALA A O 1
ATOM 789 N N . GLU A 1 104 ? 8.173 6.504 17.912 1.00 58.31 104 GLU A N 1
ATOM 790 C CA . GLU A 1 104 ? 8.365 5.233 17.200 1.00 58.31 104 GLU A CA 1
ATOM 791 C C . GLU A 1 104 ? 8.003 5.317 15.706 1.00 58.31 104 GLU A C 1
ATOM 793 O O . GLU A 1 104 ? 8.507 4.546 14.901 1.00 58.31 104 GLU A O 1
ATOM 798 N N . ALA A 1 105 ? 7.164 6.276 15.298 1.00 51.97 105 ALA A N 1
ATOM 799 C CA . ALA A 1 105 ? 6.784 6.456 13.891 1.00 51.97 105 ALA A CA 1
ATOM 800 C C . ALA A 1 105 ? 7.887 7.080 13.007 1.00 51.97 105 ALA A C 1
ATOM 802 O O . ALA A 1 105 ? 7.714 7.163 11.788 1.00 51.97 105 ALA A O 1
ATOM 803 N N . ILE A 1 106 ? 8.974 7.567 13.615 1.00 49.47 106 ILE A N 1
ATOM 804 C CA . ILE A 1 106 ? 10.090 8.260 12.948 1.00 49.47 106 ILE A CA 1
ATOM 805 C C . ILE A 1 106 ? 11.387 7.422 12.998 1.00 49.47 106 ILE A C 1
ATOM 807 O O . ILE A 1 106 ? 12.372 7.813 12.370 1.00 49.47 106 ILE A O 1
ATOM 811 N N . ASP A 1 107 ? 11.370 6.282 13.700 1.00 40.72 107 ASP A N 1
ATOM 812 C CA . ASP A 1 107 ? 12.494 5.345 13.856 1.00 40.72 107 ASP A CA 1
ATOM 813 C C . ASP A 1 107 ? 12.423 4.150 12.882 1.00 40.72 107 ASP A C 1
ATOM 815 O O . ASP A 1 107 ? 11.306 3.722 12.501 1.00 40.72 107 ASP A O 1
#